Protein AF-A0AA37SKH4-F1 (afdb_monomer_lite)

Sequence (64 aa):
MRPLDHNLALAAGLMRDATKRVGLSHGDRACLALAKKLDLPAVTADRAWAEIADAIGVEVVLIR

Radius of gyration: 10.68 Å; chains: 1; bounding box: 25×24×27 Å

Secondary structure (DSSP, 8-state):
-----HHHHHHHHHTHHHHGGGT--HHHHHHHHHHHHHT--EEES-GGGTTTHHHHT--EEE--

Structure (mmCIF, N/CA/C/O backbone):
data_AF-A0AA37SKH4-F1
#
_entry.id   AF-A0AA37SKH4-F1
#
loop_
_atom_site.group_PDB
_atom_site.id
_atom_site.type_symbol
_atom_site.label_atom_id
_atom_site.label_alt_id
_atom_site.label_comp_id
_atom_site.label_asym_id
_atom_site.label_entity_id
_atom_site.label_seq_id
_atom_site.pdbx_PDB_ins_code
_atom_site.Cartn_x
_atom_site.Cartn_y
_atom_site.Cartn_z
_atom_site.occupancy
_atom_site.B_iso_or_equiv
_atom_site.auth_seq_id
_atom_site.auth_comp_id
_atom_site.auth_asym_id
_atom_site.auth_atom_id
_atom_site.pdbx_PDB_model_num
ATOM 1 N N . MET A 1 1 ? 12.624 -8.705 5.480 1.00 62.53 1 MET A N 1
ATOM 2 C CA . MET A 1 1 ? 12.274 -7.603 4.555 1.00 62.53 1 MET A CA 1
ATOM 3 C C . MET A 1 1 ? 12.420 -8.130 3.134 1.00 62.53 1 MET A C 1
ATOM 5 O O . MET A 1 1 ? 13.482 -8.660 2.830 1.00 62.53 1 MET A O 1
ATOM 9 N N . ARG A 1 2 ? 11.364 -8.110 2.306 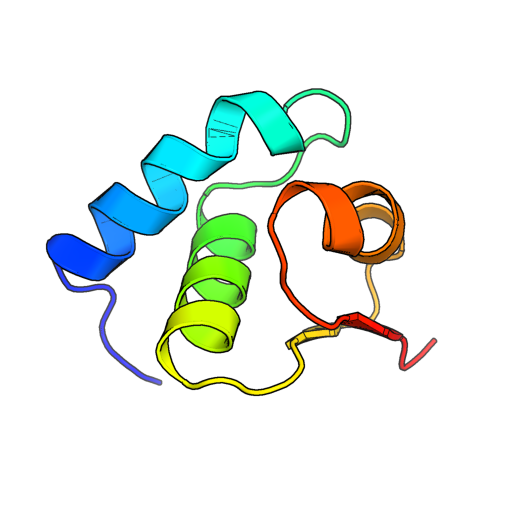1.00 83.94 2 ARG A N 1
ATOM 10 C CA . ARG A 1 2 ? 11.439 -8.604 0.916 1.00 83.94 2 ARG A CA 1
ATOM 11 C C . ARG A 1 2 ? 11.975 -7.482 0.011 1.00 83.94 2 ARG A C 1
ATOM 13 O O . ARG A 1 2 ? 11.523 -6.353 0.193 1.00 83.94 2 ARG A O 1
ATOM 20 N N . PRO A 1 3 ? 12.910 -7.739 -0.922 1.00 93.44 3 PRO A N 1
ATOM 21 C CA . PRO A 1 3 ? 13.422 -6.696 -1.809 1.00 93.44 3 PRO A CA 1
ATOM 22 C C . PRO A 1 3 ? 12.320 -6.083 -2.682 1.00 93.44 3 PRO A C 1
ATOM 24 O O . PRO A 1 3 ? 11.434 -6.796 -3.161 1.00 93.44 3 PRO A O 1
ATOM 27 N N . LEU A 1 4 ? 12.404 -4.773 -2.923 1.00 94.94 4 LEU A N 1
ATOM 28 C CA . LEU A 1 4 ? 11.597 -4.091 -3.932 1.00 94.94 4 LEU A CA 1
ATOM 29 C C . LEU A 1 4 ? 12.222 -4.336 -5.312 1.00 94.94 4 LEU A C 1
ATOM 31 O O . LEU A 1 4 ? 13.016 -3.534 -5.794 1.00 94.94 4 LEU A O 1
ATOM 35 N N . ASP A 1 5 ? 11.917 -5.491 -5.905 1.00 96.44 5 ASP A N 1
ATOM 36 C CA . ASP A 1 5 ? 12.356 -5.825 -7.263 1.00 96.44 5 ASP A CA 1
ATOM 37 C C . ASP A 1 5 ? 11.690 -4.920 -8.320 1.00 96.44 5 ASP A C 1
ATOM 39 O O . ASP A 1 5 ? 10.732 -4.197 -8.039 1.00 96.44 5 ASP A O 1
ATOM 43 N N . HIS A 1 6 ? 12.204 -4.950 -9.553 1.00 97.38 6 HIS A N 1
ATOM 44 C CA . HIS A 1 6 ? 11.709 -4.108 -10.645 1.00 97.38 6 HIS A CA 1
ATOM 45 C C . HIS A 1 6 ? 10.204 -4.289 -10.912 1.00 97.38 6 HIS A C 1
ATOM 47 O O . HIS A 1 6 ? 9.488 -3.308 -11.112 1.00 97.38 6 HIS A O 1
ATOM 53 N N . ASN A 1 7 ? 9.703 -5.526 -10.852 1.00 96.88 7 ASN A N 1
ATOM 54 C CA . ASN A 1 7 ? 8.290 -5.824 -11.089 1.00 96.88 7 ASN A CA 1
ATOM 55 C C . ASN A 1 7 ? 7.407 -5.252 -9.979 1.00 96.88 7 ASN A C 1
ATOM 57 O O . ASN A 1 7 ? 6.345 -4.690 -10.245 1.00 96.88 7 ASN A O 1
ATOM 61 N N . LEU A 1 8 ? 7.849 -5.367 -8.728 1.00 97.50 8 LEU A N 1
ATOM 62 C CA . LEU A 1 8 ? 7.144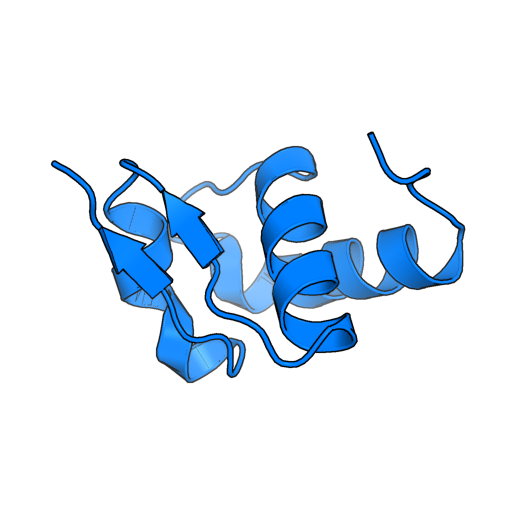 -4.818 -7.581 1.00 97.50 8 LEU A CA 1
ATOM 63 C C . LEU A 1 8 ? 7.196 -3.282 -7.572 1.00 97.50 8 LEU A C 1
ATOM 65 O O . LEU A 1 8 ? 6.192 -2.646 -7.254 1.00 97.50 8 LEU A O 1
ATOM 69 N N . ALA A 1 9 ? 8.320 -2.684 -7.980 1.00 97.62 9 ALA A N 1
ATOM 70 C CA . ALA A 1 9 ? 8.452 -1.239 -8.154 1.00 97.62 9 ALA A CA 1
ATOM 71 C C . ALA A 1 9 ? 7.489 -0.706 -9.226 1.00 97.62 9 ALA A C 1
ATOM 73 O O . ALA A 1 9 ? 6.784 0.272 -8.977 1.00 97.62 9 ALA A O 1
ATOM 74 N N . LEU A 1 10 ? 7.397 -1.377 -10.379 1.00 98.25 10 LEU A N 1
ATOM 75 C CA . LEU A 1 10 ? 6.439 -1.032 -11.432 1.00 98.25 10 LEU A CA 1
ATOM 76 C C . LEU A 1 10 ? 4.991 -1.167 -10.953 1.00 98.25 10 LEU A C 1
ATOM 78 O O . LEU A 1 10 ? 4.210 -0.234 -11.125 1.00 98.25 10 LEU A O 1
ATOM 82 N N . ALA A 1 11 ? 4.638 -2.277 -10.302 1.00 97.56 11 ALA A N 1
ATOM 83 C CA . ALA A 1 11 ? 3.293 -2.483 -9.764 1.00 97.56 11 ALA A CA 1
ATOM 84 C C . ALA A 1 11 ? 2.899 -1.383 -8.761 1.00 97.56 11 ALA A C 1
ATOM 86 O O . ALA A 1 11 ? 1.805 -0.825 -8.846 1.00 97.56 11 ALA A O 1
ATOM 87 N N . ALA A 1 12 ? 3.810 -1.011 -7.859 1.00 97.69 12 ALA A N 1
ATOM 88 C CA . ALA A 1 12 ? 3.612 0.094 -6.924 1.00 97.69 12 ALA A CA 1
ATOM 89 C C . ALA A 1 12 ? 3.508 1.459 -7.632 1.00 97.69 12 ALA A C 1
ATOM 91 O O . ALA A 1 12 ? 2.740 2.326 -7.212 1.00 97.69 12 ALA A O 1
ATOM 92 N N . GLY A 1 13 ? 4.265 1.671 -8.710 1.00 97.25 13 GLY A N 1
ATOM 93 C CA . GLY A 1 13 ? 4.187 2.870 -9.544 1.00 97.25 13 GLY A CA 1
ATOM 94 C C . GLY A 1 13 ? 2.824 3.022 -10.222 1.00 97.25 13 GLY A C 1
ATOM 95 O O . GLY A 1 13 ? 2.223 4.093 -10.148 1.00 97.25 13 GLY A O 1
ATOM 96 N N . LEU A 1 14 ? 2.296 1.939 -10.797 1.00 97.19 14 LEU A N 1
ATOM 97 C CA . LEU A 1 14 ? 0.998 1.912 -11.487 1.00 97.19 14 LEU A CA 1
ATOM 98 C C . LEU A 1 14 ? -0.190 2.208 -10.558 1.00 97.19 14 LEU A C 1
ATOM 100 O O . LEU A 1 14 ? -1.208 2.728 -11.004 1.00 97.19 14 LEU A O 1
ATOM 104 N N . MET A 1 15 ? -0.056 1.963 -9.252 1.00 97.00 15 MET A N 1
ATOM 105 C CA . MET A 1 15 ? -1.083 2.315 -8.263 1.00 97.00 15 MET A CA 1
ATOM 106 C C . MET A 1 15 ? -1.212 3.831 -8.019 1.00 97.00 15 MET A C 1
ATOM 108 O O . MET A 1 15 ? -2.156 4.263 -7.359 1.00 97.00 15 MET A O 1
ATOM 112 N N . ARG A 1 16 ? -0.294 4.665 -8.534 1.00 96.31 16 ARG A N 1
ATOM 113 C CA . ARG A 1 16 ? -0.252 6.111 -8.254 1.00 96.31 16 ARG A CA 1
ATOM 114 C C . ARG A 1 16 ? -1.572 6.820 -8.546 1.00 96.31 16 ARG A C 1
ATOM 116 O O . ARG A 1 16 ? -1.962 7.677 -7.755 1.00 96.31 16 ARG A O 1
ATOM 123 N N . ASP A 1 17 ? -2.247 6.490 -9.643 1.00 95.56 17 ASP A N 1
ATOM 124 C CA . ASP A 1 17 ? -3.496 7.164 -10.008 1.00 95.56 17 ASP A CA 1
ATOM 125 C C . ASP A 1 17 ? -4.642 6.858 -9.046 1.00 95.56 17 ASP A C 1
ATOM 127 O O . ASP A 1 17 ? -5.377 7.774 -8.677 1.00 95.56 17 ASP A O 1
ATOM 131 N N . ALA A 1 18 ? -4.739 5.615 -8.569 1.00 95.06 18 ALA A N 1
ATOM 132 C CA . ALA A 1 18 ? -5.752 5.208 -7.598 1.00 95.06 18 ALA A CA 1
ATOM 133 C C . ALA A 1 18 ? -5.501 5.811 -6.206 1.00 95.06 18 ALA A C 1
ATOM 135 O O . ALA A 1 18 ? -6.442 6.098 -5.468 1.00 95.06 18 ALA A O 1
ATOM 136 N N . THR A 1 19 ? -4.237 6.050 -5.843 1.00 95.94 19 THR A N 1
ATOM 137 C CA . THR A 1 19 ? -3.876 6.452 -4.477 1.00 95.94 19 THR A CA 1
ATOM 138 C C . THR A 1 19 ? -3.494 7.924 -4.334 1.00 95.94 19 THR A C 1
ATOM 140 O O . THR A 1 19 ? -3.256 8.385 -3.217 1.00 95.94 19 THR A O 1
ATOM 143 N N . LYS A 1 20 ? -3.404 8.702 -5.424 1.00 94.81 20 LYS A N 1
ATOM 144 C CA . LYS A 1 20 ? -2.935 10.098 -5.343 1.00 94.81 20 LYS A CA 1
ATOM 145 C C . LYS A 1 20 ? -3.803 11.003 -4.489 1.00 94.81 20 LYS A C 1
ATOM 147 O O . LYS A 1 20 ? -3.263 11.894 -3.842 1.00 94.81 20 LYS A O 1
ATOM 152 N N . ARG A 1 21 ? -5.109 10.741 -4.471 1.00 95.25 21 ARG A N 1
ATOM 153 C CA . ARG A 1 21 ? -6.100 11.519 -3.719 1.00 95.25 21 ARG A CA 1
ATOM 154 C C . ARG A 1 21 ? -5.933 11.401 -2.200 1.00 95.25 21 ARG A C 1
ATOM 156 O O . ARG A 1 21 ? -6.251 12.343 -1.493 1.00 95.25 21 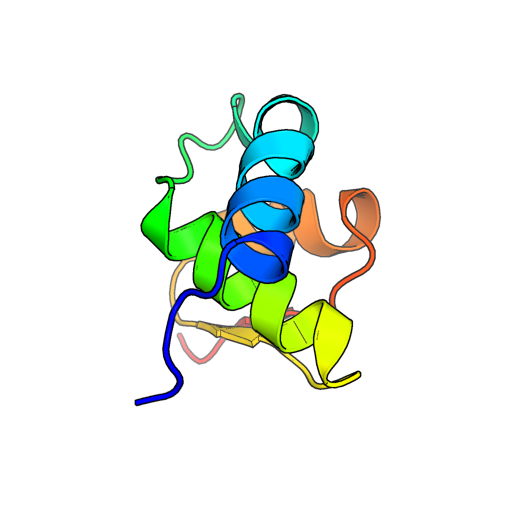ARG A O 1
ATOM 163 N N . VAL A 1 22 ? -5.401 10.271 -1.728 1.00 95.69 22 VAL A N 1
ATOM 164 C CA . VAL A 1 22 ? -5.172 9.977 -0.303 1.00 95.69 22 VAL A CA 1
ATOM 165 C C . VAL A 1 22 ? -3.701 10.150 0.104 1.00 95.69 22 VAL A C 1
ATOM 167 O O . VAL A 1 22 ? -3.306 9.789 1.203 1.00 95.69 22 VAL A O 1
ATOM 170 N N . GLY A 1 23 ? -2.859 10.683 -0.788 1.00 94.81 23 GLY A N 1
ATOM 171 C CA . GLY A 1 23 ? -1.482 11.054 -0.453 1.00 94.81 23 GLY A CA 1
ATOM 172 C C . GLY A 1 23 ? -0.501 9.898 -0.219 1.00 94.81 23 GLY A C 1
ATOM 173 O O . GLY A 1 23 ? 0.594 10.160 0.268 1.00 94.81 23 GLY A O 1
ATOM 174 N N . LEU A 1 24 ? -0.830 8.650 -0.591 1.00 95.69 24 LEU A N 1
ATOM 175 C CA . LEU A 1 24 ? 0.060 7.507 -0.329 1.00 95.69 24 LEU A CA 1
ATOM 176 C C . LEU A 1 24 ? 1.438 7.664 -0.982 1.00 95.69 24 LEU A C 1
ATOM 178 O O . LEU A 1 24 ? 1.558 7.961 -2.183 1.00 95.69 24 LEU A O 1
ATOM 182 N N . SER A 1 25 ? 2.479 7.377 -0.202 1.00 96.44 25 SER A N 1
ATOM 183 C CA . SER A 1 25 ? 3.869 7.373 -0.649 1.00 96.44 25 SER A CA 1
ATOM 184 C C . SER A 1 25 ? 4.155 6.195 -1.587 1.00 96.44 25 SER A C 1
ATOM 186 O O . SER A 1 25 ? 3.347 5.281 -1.764 1.00 96.44 25 SER A O 1
ATOM 188 N N . HIS A 1 26 ? 5.329 6.194 -2.226 1.00 96.25 26 HIS A N 1
ATOM 189 C CA . HIS A 1 26 ? 5.760 5.021 -2.992 1.00 96.25 26 HIS A CA 1
ATOM 190 C C . HIS A 1 26 ? 6.025 3.804 -2.088 1.00 96.25 26 HIS A C 1
ATOM 192 O O . HIS A 1 26 ? 5.823 2.673 -2.526 1.00 96.25 26 HIS A O 1
ATOM 198 N N . GLY A 1 27 ? 6.443 4.021 -0.837 1.00 96.00 27 GLY A N 1
ATOM 199 C CA . GLY A 1 27 ? 6.632 2.946 0.138 1.00 96.00 27 GLY A CA 1
ATOM 200 C C . GLY A 1 27 ? 5.316 2.246 0.472 1.00 96.00 27 GLY A C 1
ATOM 201 O O . GLY A 1 27 ? 5.238 1.024 0.400 1.00 96.00 27 GLY A O 1
ATOM 202 N N . ASP A 1 28 ? 4.255 3.017 0.706 1.00 96.94 28 ASP A N 1
ATOM 203 C CA . ASP A 1 28 ? 2.919 2.475 0.996 1.00 96.94 28 ASP A CA 1
ATOM 204 C C . ASP A 1 28 ? 2.396 1.640 -0.174 1.00 96.94 28 ASP A C 1
ATOM 206 O O . ASP A 1 28 ? 1.956 0.503 -0.008 1.00 96.94 28 ASP A O 1
ATOM 210 N N . ARG A 1 29 ? 2.541 2.163 -1.398 1.00 97.56 29 ARG A N 1
ATOM 211 C CA . ARG A 1 29 ? 2.170 1.426 -2.612 1.00 97.56 29 ARG A CA 1
ATOM 212 C C . ARG A 1 29 ? 3.007 0.164 -2.806 1.00 97.56 29 ARG A C 1
ATOM 214 O O . ARG A 1 29 ? 2.485 -0.819 -3.318 1.00 97.56 29 ARG A O 1
ATOM 221 N N . ALA A 1 30 ? 4.275 0.156 -2.395 1.00 97.56 30 ALA A N 1
ATOM 222 C CA . ALA A 1 30 ? 5.103 -1.048 -2.433 1.00 97.56 30 ALA A CA 1
ATOM 223 C C . ALA A 1 30 ? 4.597 -2.125 -1.460 1.00 97.56 30 ALA A C 1
ATOM 225 O O . ALA A 1 30 ? 4.551 -3.298 -1.832 1.00 97.56 30 ALA A O 1
ATOM 226 N N . CYS A 1 31 ? 4.158 -1.741 -0.260 1.00 97.12 31 CYS A N 1
ATOM 227 C CA . CYS A 1 31 ? 3.523 -2.655 0.693 1.00 97.12 31 CYS A CA 1
ATOM 228 C C . CYS A 1 31 ? 2.199 -3.218 0.153 1.00 97.12 31 CYS A C 1
ATOM 230 O O . CYS A 1 31 ? 1.979 -4.427 0.209 1.00 97.12 31 CYS A O 1
ATOM 232 N N . LEU A 1 32 ? 1.354 -2.370 -0.437 1.00 97.38 32 LEU A N 1
ATOM 233 C CA . LEU A 1 32 ? 0.082 -2.779 -1.045 1.00 97.38 32 LEU A CA 1
ATOM 234 C C . LEU A 1 32 ? 0.282 -3.683 -2.271 1.00 97.38 32 LEU A C 1
ATOM 236 O O . LEU A 1 32 ? -0.375 -4.712 -2.404 1.00 97.38 32 LEU A O 1
ATOM 240 N N . ALA A 1 33 ? 1.232 -3.353 -3.148 1.00 97.62 33 ALA A N 1
ATOM 241 C CA . ALA A 1 33 ? 1.588 -4.194 -4.289 1.00 97.62 33 ALA A CA 1
ATOM 242 C C . ALA A 1 33 ? 2.150 -5.550 -3.845 1.00 97.62 33 ALA A C 1
ATOM 244 O O . ALA A 1 33 ? 1.911 -6.568 -4.497 1.00 97.62 33 ALA A O 1
ATOM 245 N N . LEU A 1 34 ? 2.880 -5.581 -2.726 1.00 97.38 34 LEU A N 1
ATOM 246 C CA . LEU A 1 34 ? 3.389 -6.818 -2.152 1.00 97.38 34 LEU A CA 1
ATOM 247 C C . LEU A 1 34 ? 2.249 -7.691 -1.624 1.00 97.38 34 LEU A C 1
ATOM 249 O O . LEU A 1 34 ? 2.225 -8.876 -1.948 1.00 97.38 34 LEU A O 1
ATOM 253 N N . ALA A 1 35 ? 1.324 -7.106 -0.862 1.00 97.75 35 ALA A N 1
ATOM 254 C CA . ALA A 1 35 ? 0.127 -7.774 -0.357 1.00 97.75 35 ALA A CA 1
ATOM 255 C C . ALA A 1 35 ? -0.685 -8.383 -1.511 1.00 97.75 35 ALA A C 1
ATOM 257 O O . ALA A 1 35 ? -0.936 -9.586 -1.520 1.00 97.75 35 ALA A O 1
ATOM 258 N N . LYS A 1 36 ? -0.929 -7.598 -2.571 1.00 96.94 36 LYS A N 1
ATOM 259 C CA . LYS A 1 36 ? -1.582 -8.069 -3.800 1.00 96.94 36 LYS A CA 1
ATOM 260 C C . LYS A 1 36 ? -0.857 -9.242 -4.460 1.00 96.94 36 LYS A C 1
ATOM 262 O O . LYS A 1 36 ? -1.482 -10.213 -4.859 1.00 96.94 36 LYS A O 1
ATOM 267 N N . LYS A 1 37 ? 0.473 -9.161 -4.592 1.00 96.38 37 LYS A N 1
ATOM 268 C CA . LYS A 1 37 ? 1.296 -10.220 -5.210 1.00 96.38 37 LYS A CA 1
ATOM 269 C C . LYS A 1 37 ? 1.302 -11.512 -4.388 1.00 96.38 37 LYS A C 1
ATOM 271 O O . LYS A 1 37 ? 1.577 -12.569 -4.945 1.00 96.38 37 LYS A O 1
ATOM 276 N N . LEU A 1 38 ? 1.096 -11.415 -3.078 1.00 96.69 38 LEU A N 1
ATOM 277 C CA . LEU A 1 38 ? 1.067 -12.555 -2.166 1.00 96.69 38 LEU A CA 1
ATOM 278 C C . LEU A 1 38 ? -0.341 -13.097 -1.917 1.00 96.69 38 LEU A C 1
ATOM 280 O O . LEU A 1 38 ? -0.438 -14.141 -1.286 1.00 96.69 38 LEU A O 1
ATOM 284 N N . ASP A 1 39 ? -1.379 -12.409 -2.399 1.00 97.06 39 ASP A N 1
ATOM 285 C CA . ASP A 1 39 ? -2.780 -12.701 -2.084 1.00 97.06 39 ASP A CA 1
ATOM 286 C C . ASP A 1 39 ? -3.034 -12.748 -0.565 1.00 97.06 39 ASP A C 1
ATOM 288 O O . ASP A 1 39 ? -3.617 -13.678 -0.017 1.00 97.06 39 ASP A O 1
ATOM 292 N N . LEU A 1 40 ? -2.495 -11.747 0.139 1.00 97.69 40 LEU A N 1
ATOM 293 C CA . LEU A 1 40 ? -2.598 -11.605 1.592 1.00 97.69 40 LEU A CA 1
ATOM 294 C C . LEU A 1 40 ? -3.090 -10.203 1.965 1.00 97.69 40 LEU A C 1
ATOM 296 O O . LEU A 1 40 ? -2.805 -9.247 1.236 1.00 97.69 40 LEU A O 1
ATOM 300 N N . PRO A 1 41 ? -3.747 -10.044 3.128 1.00 98.06 41 PRO A N 1
ATOM 301 C CA . PRO A 1 41 ? -4.171 -8.740 3.607 1.00 98.06 41 PRO A CA 1
ATOM 302 C C . PRO A 1 41 ? -2.984 -7.837 3.958 1.00 98.06 41 PRO A C 1
ATOM 304 O O . PRO A 1 41 ? -1.978 -8.259 4.540 1.00 98.06 41 PRO A O 1
ATOM 307 N N . ALA A 1 42 ? -3.133 -6.552 3.655 1.00 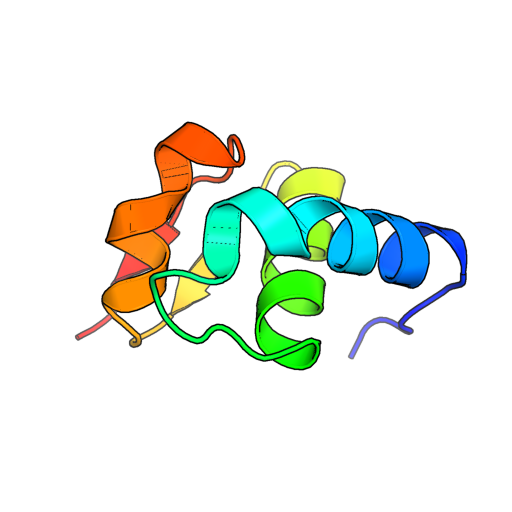97.75 42 ALA A N 1
ATOM 308 C CA . ALA A 1 42 ? -2.242 -5.496 4.100 1.00 97.75 42 ALA A CA 1
ATOM 309 C C . ALA A 1 42 ? -2.671 -5.004 5.491 1.00 97.75 42 ALA A C 1
ATOM 311 O O . ALA A 1 42 ? -3.682 -4.320 5.645 1.00 97.75 42 ALA A O 1
ATOM 312 N N . VAL A 1 43 ? -1.884 -5.339 6.512 1.00 97.69 43 VAL A N 1
ATOM 313 C CA . VAL A 1 43 ? -2.127 -4.899 7.891 1.00 97.69 43 VAL A CA 1
ATOM 314 C C . VAL A 1 43 ? -1.489 -3.530 8.109 1.00 97.69 43 VAL A C 1
ATOM 316 O O . VAL A 1 43 ? -0.284 -3.364 7.913 1.00 97.69 43 VAL A O 1
ATOM 319 N N . THR A 1 44 ? -2.278 -2.543 8.522 1.00 96.81 44 THR A N 1
ATOM 320 C CA . THR A 1 44 ? -1.799 -1.171 8.728 1.00 96.81 44 THR A CA 1
ATOM 321 C C . THR A 1 44 ? -2.585 -0.470 9.825 1.00 96.81 44 THR A C 1
ATOM 323 O O . THR A 1 44 ? -3.649 -0.908 10.247 1.00 96.81 44 THR A O 1
ATOM 326 N N . ALA A 1 45 ? -2.059 0.650 10.296 1.00 96.75 45 ALA A N 1
ATOM 327 C CA . ALA A 1 45 ? -2.799 1.563 11.150 1.00 96.75 45 ALA A CA 1
ATOM 328 C C . ALA A 1 45 ? -3.137 2.894 10.463 1.00 96.75 45 ALA A C 1
ATOM 330 O O . ALA A 1 45 ? -3.605 3.830 11.111 1.00 96.75 45 ALA A O 1
ATOM 331 N N . ASP A 1 46 ? -2.849 2.990 9.167 1.00 95.75 46 ASP A N 1
ATOM 332 C CA . ASP A 1 46 ? -3.212 4.121 8.331 1.00 95.75 46 ASP A CA 1
ATOM 333 C C . ASP A 1 46 ? -4.584 3.878 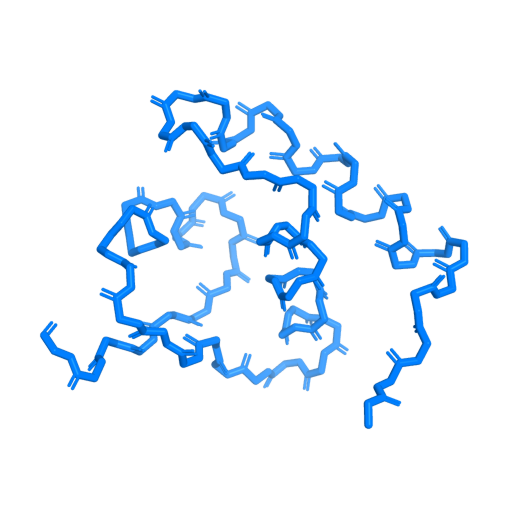7.686 1.00 95.75 46 ASP A C 1
ATOM 335 O O . ASP A 1 46 ? -4.760 2.979 6.861 1.00 95.75 46 ASP A O 1
ATOM 339 N N . ARG A 1 47 ? -5.565 4.704 8.058 1.00 95.50 47 ARG A N 1
ATOM 340 C CA . ARG A 1 47 ? -6.945 4.605 7.563 1.00 95.50 47 ARG A CA 1
ATOM 341 C C . ARG A 1 47 ? -7.068 4.942 6.078 1.00 95.50 47 ARG A C 1
ATOM 343 O O . ARG A 1 47 ? -7.975 4.425 5.431 1.00 95.50 47 ARG A O 1
ATOM 350 N N . ALA A 1 48 ? -6.133 5.714 5.520 1.00 96.00 48 ALA A N 1
ATOM 351 C CA . ALA A 1 48 ? -6.128 6.077 4.104 1.00 96.00 48 ALA A CA 1
ATOM 352 C C . ALA A 1 48 ? -6.052 4.852 3.177 1.00 96.00 48 ALA A C 1
ATOM 354 O O . ALA A 1 48 ? -6.533 4.899 2.046 1.00 96.00 48 ALA A O 1
ATOM 355 N N . TRP A 1 49 ? -5.470 3.741 3.645 1.00 96.38 49 TRP A N 1
ATOM 356 C CA . TRP A 1 49 ? -5.363 2.504 2.867 1.00 96.38 49 TRP A CA 1
ATOM 357 C C . TRP A 1 49 ? -6.731 1.842 2.687 1.00 96.38 49 TRP A C 1
ATOM 359 O O . TRP A 1 49 ? -7.030 1.350 1.602 1.00 96.38 49 TRP A O 1
ATOM 369 N N . ALA A 1 50 ? -7.584 1.878 3.716 1.00 95.69 50 ALA A N 1
ATOM 370 C CA . ALA A 1 50 ? -8.923 1.296 3.662 1.00 95.69 50 ALA A CA 1
ATOM 371 C C . ALA A 1 50 ? -9.823 2.017 2.641 1.00 95.69 50 ALA A C 1
ATOM 373 O O . ALA A 1 50 ? -10.611 1.375 1.957 1.00 95.69 50 ALA A O 1
ATOM 374 N N . GLU A 1 51 ? -9.651 3.331 2.456 1.00 95.19 51 GLU A N 1
ATOM 375 C CA . GLU A 1 51 ? -10.422 4.126 1.482 1.00 95.19 51 GLU A CA 1
ATOM 376 C C . GLU A 1 51 ? -10.137 3.782 0.010 1.00 95.19 51 GLU A C 1
ATOM 378 O O . GLU A 1 51 ? -10.890 4.190 -0.882 1.00 95.19 51 GLU A O 1
ATOM 383 N N . ILE A 1 52 ? -9.018 3.107 -0.267 1.00 95.62 52 ILE A N 1
ATOM 384 C CA . ILE A 1 52 ? -8.588 2.744 -1.624 1.00 95.62 52 ILE A CA 1
ATOM 385 C C . ILE A 1 52 ? -8.493 1.232 -1.842 1.00 95.62 52 ILE A C 1
ATOM 387 O O . ILE A 1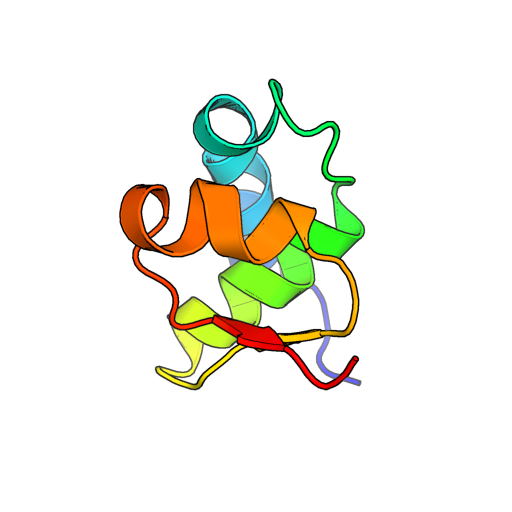 52 ? -8.236 0.825 -2.972 1.00 95.62 52 ILE A O 1
ATOM 391 N N . ALA A 1 53 ? -8.718 0.422 -0.802 1.00 95.56 53 ALA A N 1
ATOM 392 C CA . ALA A 1 53 ? -8.561 -1.034 -0.793 1.00 95.56 53 ALA A CA 1
ATOM 393 C C . ALA A 1 53 ? -9.284 -1.711 -1.970 1.00 95.56 53 ALA A C 1
ATOM 395 O O . ALA A 1 53 ? -8.654 -2.403 -2.776 1.00 95.56 53 ALA A O 1
ATOM 396 N N . ASP A 1 54 ? -10.571 -1.401 -2.144 1.00 95.44 54 ASP A N 1
ATOM 397 C CA . ASP A 1 54 ? -11.395 -1.931 -3.235 1.00 95.44 54 ASP A CA 1
ATOM 398 C C . ASP A 1 54 ? -10.883 -1.489 -4.611 1.00 95.44 54 ASP A C 1
ATOM 400 O O . ASP A 1 54 ? -10.808 -2.286 -5.546 1.00 95.44 54 ASP A O 1
ATOM 404 N N . ALA A 1 55 ? -10.461 -0.225 -4.736 1.00 94.31 55 ALA A N 1
ATOM 405 C CA . ALA A 1 55 ? -9.993 0.343 -5.999 1.00 94.31 55 ALA A CA 1
ATOM 406 C C . ALA A 1 55 ? -8.697 -0.312 -6.502 1.00 94.31 55 ALA A C 1
ATOM 408 O O . ALA A 1 55 ? -8.458 -0.364 -7.709 1.00 94.31 55 ALA A O 1
ATOM 409 N N . ILE A 1 56 ? -7.853 -0.810 -5.594 1.00 95.06 56 ILE A N 1
ATOM 410 C CA . ILE A 1 56 ? -6.612 -1.511 -5.948 1.00 95.06 56 ILE A CA 1
ATOM 411 C C . ILE A 1 56 ? -6.723 -3.036 -5.837 1.00 95.06 56 ILE A C 1
ATOM 413 O O . ILE A 1 56 ? -5.784 -3.729 -6.246 1.00 95.06 56 ILE A O 1
ATOM 417 N N . GLY A 1 57 ? -7.852 -3.562 -5.354 1.00 96.06 57 GLY A N 1
ATOM 418 C CA . GLY A 1 57 ? -8.095 -4.991 -5.162 1.00 96.06 57 GLY A CA 1
ATOM 419 C C . GLY A 1 57 ? -7.134 -5.611 -4.151 1.00 96.06 57 GLY A C 1
ATOM 420 O O . GLY A 1 57 ? -6.456 -6.584 -4.477 1.00 96.06 57 GLY A O 1
ATOM 421 N N . VAL A 1 58 ? -7.006 -4.990 -2.977 1.00 97.56 58 VAL A N 1
ATOM 422 C CA . VAL A 1 58 ? -6.177 -5.470 -1.862 1.00 97.56 58 VAL A CA 1
ATOM 423 C C . VAL A 1 58 ? -7.000 -5.400 -0.588 1.00 97.56 58 VAL A C 1
ATOM 425 O O . VAL A 1 58 ? -7.495 -4.331 -0.247 1.00 97.56 58 VAL A O 1
ATOM 428 N N . GLU A 1 59 ? -7.115 -6.512 0.135 1.00 98.31 59 GLU A N 1
ATOM 429 C CA . GLU A 1 59 ? -7.718 -6.509 1.468 1.00 98.31 59 GLU A CA 1
ATOM 430 C C . GLU A 1 59 ? -6.836 -5.708 2.439 1.00 98.31 59 GLU A C 1
ATOM 432 O O . GLU A 1 59 ? -5.620 -5.907 2.499 1.00 98.31 59 GLU A O 1
ATOM 437 N N . VAL A 1 60 ? -7.439 -4.799 3.206 1.00 98.12 60 VAL A N 1
ATOM 438 C CA . VAL A 1 60 ? -6.741 -3.977 4.204 1.00 98.12 60 VAL A CA 1
ATOM 439 C C . VAL A 1 60 ? -7.339 -4.236 5.580 1.00 98.12 60 VAL A C 1
ATOM 441 O O . VAL A 1 60 ? -8.544 -4.096 5.775 1.00 98.12 60 VAL A O 1
ATOM 444 N N . VAL A 1 61 ? -6.481 -4.553 6.552 1.00 98.25 61 VAL A N 1
ATOM 445 C CA . VAL A 1 61 ? -6.870 -4.783 7.950 1.00 98.25 61 VAL A CA 1
ATOM 446 C C . VAL A 1 61 ? -6.299 -3.671 8.822 1.00 98.25 61 VAL A C 1
ATOM 448 O O . VAL A 1 61 ? -5.080 -3.506 8.922 1.00 98.25 61 VAL A O 1
ATOM 451 N N . LEU A 1 62 ? -7.187 -2.915 9.468 1.00 97.81 62 LEU A N 1
ATOM 452 C CA . LEU A 1 62 ? -6.810 -1.856 10.399 1.00 97.81 62 LEU A CA 1
ATOM 453 C C . LEU A 1 62 ? -6.547 -2.423 11.795 1.00 97.81 62 LEU A C 1
ATOM 455 O O . LEU A 1 62 ? -7.374 -3.146 12.344 1.00 97.81 62 LEU A O 1
ATOM 459 N N . ILE A 1 63 ? -5.410 -2.055 12.385 1.00 97.00 63 ILE A N 1
ATOM 460 C CA . ILE A 1 63 ? -5.040 -2.451 13.758 1.00 97.00 63 ILE A CA 1
ATOM 461 C C . ILE A 1 63 ? -5.255 -1.339 14.798 1.00 97.00 63 ILE A C 1
ATOM 463 O O . ILE A 1 63 ? -4.886 -1.522 15.957 1.00 97.00 63 ILE A O 1
ATOM 467 N N . ARG A 1 64 ? -5.800 -0.180 14.395 1.00 83.56 64 ARG A N 1
ATOM 468 C CA . ARG A 1 64 ? -6.076 0.994 15.246 1.00 83.56 64 ARG A CA 1
ATOM 469 C C . ARG A 1 64 ? -7.306 1.774 14.771 1.00 83.56 64 ARG A C 1
ATOM 471 O O . ARG A 1 64 ? -7.500 1.886 13.541 1.00 83.56 64 ARG A O 1
#

pLDDT: mean 95.65, std 4.85, range [62.53, 98.31]

Organism: NCBI:txid1307951

Foldseek 3Di:
DDDCDPVLLVQLVVCCVLLVVLPDDSVNSSLQSVQVVVVHAREDQDCSCVVRCVVSVHHYHHPD

InterPro domains:
  IPR029060 PIN-like domain superfamily [SSF88723] (3-62)